Protein AF-A0A7X9R230-F1 (afdb_monomer_lite)

Sequence (103 aa):
MTLNTENTILYQCERSGVTFVGTPSSPGRASTGGPGAGYGRVAAVPLIQISQTPGLTPEQKRAVIAAVTSAYAEAAGKNPDKVWVTITEVPGENWGVGGVPLS

Foldseek 3Di:
DDDDPVVVVVVVVVVVPDDPDDDDDDPDDPPPPDCPDCPVPPPPQAEAEAEDADDDDPVRVVVVLVVVLVVCCVVVVHDSVSYHYDYHHDHQQRDDDPRDGND

Radius of gyration: 27.55 Å; chains: 1; bounding box: 52×45×66 Å

Structure (mmCIF, N/CA/C/O backbone):
data_AF-A0A7X9R230-F1
#
_entry.id   AF-A0A7X9R230-F1
#
loop_
_atom_site.group_PDB
_atom_site.id
_atom_site.type_symbol
_atom_site.label_atom_id
_atom_site.label_alt_id
_atom_site.label_comp_id
_atom_site.label_asym_id
_atom_site.label_entity_id
_atom_site.label_seq_id
_atom_site.pdbx_PDB_ins_code
_atom_site.Cartn_x
_atom_site.Cartn_y
_atom_site.Cartn_z
_atom_site.occupancy
_atom_site.B_iso_or_equiv
_atom_site.auth_seq_id
_atom_site.auth_comp_id
_atom_site.auth_asym_id
_atom_site.auth_atom_id
_atom_site.pdbx_PDB_model_num
ATOM 1 N N . MET A 1 1 ? 1.653 -4.411 -43.166 1.00 38.25 1 MET A N 1
ATOM 2 C CA . MET A 1 1 ? 3.051 -3.997 -43.402 1.00 38.25 1 MET A CA 1
ATOM 3 C C . MET A 1 1 ? 3.117 -2.507 -43.119 1.00 38.25 1 MET A C 1
ATOM 5 O O . MET A 1 1 ? 2.765 -1.710 -43.977 1.00 38.25 1 MET A O 1
ATOM 9 N N . THR A 1 2 ? 3.385 -2.138 -41.869 1.00 37.31 2 THR A N 1
ATOM 10 C CA . THR A 1 2 ? 3.317 -0.742 -41.415 1.00 37.31 2 THR A CA 1
ATOM 11 C C . THR A 1 2 ? 4.675 -0.101 -41.671 1.00 37.31 2 THR A C 1
ATOM 13 O O . THR A 1 2 ? 5.674 -0.538 -41.109 1.00 37.31 2 THR A O 1
ATOM 16 N N . LEU A 1 3 ? 4.731 0.864 -42.588 1.00 41.53 3 LEU A N 1
ATOM 17 C CA . LEU A 1 3 ? 5.948 1.615 -42.887 1.00 41.53 3 LEU A CA 1
ATOM 18 C C . LEU A 1 3 ? 6.133 2.681 -41.800 1.00 41.53 3 LEU A C 1
ATOM 20 O O . LEU A 1 3 ? 5.288 3.560 -41.647 1.00 41.53 3 LEU A O 1
ATOM 24 N N . ASN A 1 4 ? 7.218 2.580 -41.032 1.00 43.28 4 ASN A N 1
ATOM 25 C CA . ASN A 1 4 ? 7.567 3.547 -39.993 1.00 43.28 4 ASN A CA 1
ATOM 26 C C . ASN A 1 4 ? 8.038 4.866 -40.628 1.00 43.28 4 ASN A C 1
ATOM 28 O O . ASN A 1 4 ? 8.846 4.863 -41.558 1.00 43.28 4 ASN A O 1
ATOM 32 N N . THR A 1 5 ? 7.562 5.992 -40.096 1.00 53.94 5 THR A N 1
ATOM 33 C CA . THR A 1 5 ? 7.778 7.364 -40.595 1.00 53.94 5 THR A CA 1
ATOM 34 C C . THR A 1 5 ? 9.256 7.754 -40.718 1.00 53.94 5 THR A C 1
ATOM 36 O O . THR A 1 5 ? 9.613 8.558 -41.576 1.00 53.94 5 THR A O 1
ATOM 39 N N . GLU A 1 6 ? 10.128 7.150 -39.908 1.00 52.03 6 GLU A N 1
ATOM 40 C CA . GLU A 1 6 ? 11.580 7.376 -39.930 1.00 52.03 6 GLU A CA 1
ATOM 41 C C . GLU A 1 6 ? 12.221 6.920 -41.246 1.00 52.03 6 GLU A C 1
ATOM 43 O O . GLU A 1 6 ? 13.134 7.568 -41.757 1.00 52.03 6 GLU A O 1
ATOM 48 N N . ASN A 1 7 ? 11.685 5.859 -41.857 1.00 49.44 7 ASN A N 1
ATOM 49 C CA . ASN A 1 7 ? 12.213 5.326 -43.109 1.00 49.44 7 ASN A CA 1
ATOM 50 C C . ASN A 1 7 ? 11.797 6.178 -44.326 1.00 49.44 7 ASN A C 1
ATOM 52 O O . ASN A 1 7 ? 12.451 6.149 -45.366 1.00 49.44 7 ASN A O 1
ATOM 56 N N . THR A 1 8 ? 10.734 6.983 -44.194 1.00 50.28 8 THR A N 1
ATOM 57 C CA . THR A 1 8 ? 10.256 7.897 -45.246 1.00 50.28 8 THR A CA 1
ATOM 58 C C . THR A 1 8 ? 11.140 9.141 -45.376 1.00 50.28 8 THR A C 1
ATOM 60 O O . THR A 1 8 ? 11.355 9.620 -46.489 1.00 50.28 8 THR A O 1
ATOM 63 N N . ILE A 1 9 ? 11.681 9.662 -44.267 1.00 54.00 9 ILE A N 1
ATOM 64 C CA . ILE A 1 9 ? 12.504 10.886 -44.273 1.00 54.00 9 ILE A CA 1
ATOM 65 C C . ILE A 1 9 ? 13.857 10.632 -44.948 1.00 54.00 9 ILE A C 1
ATOM 67 O O . ILE A 1 9 ? 14.303 11.438 -45.764 1.00 54.00 9 ILE A O 1
ATOM 71 N N . LEU A 1 10 ? 14.481 9.486 -44.667 1.00 52.62 10 LEU A N 1
ATOM 72 C CA . LEU A 1 10 ? 15.761 9.119 -45.275 1.00 52.62 10 LEU A CA 1
ATOM 73 C C . LEU A 1 10 ? 15.625 8.896 -46.793 1.00 52.62 10 LEU A C 1
ATOM 75 O O . LEU A 1 10 ? 16.439 9.404 -47.562 1.00 52.62 10 LEU A O 1
ATOM 79 N N . TYR A 1 11 ? 14.533 8.263 -47.241 1.00 47.25 11 TYR A N 1
ATOM 80 C CA . TYR A 1 11 ? 14.269 8.029 -48.669 1.00 47.25 11 TYR A CA 1
ATOM 81 C C . TYR A 1 11 ? 14.014 9.312 -49.479 1.00 47.25 11 TYR A C 1
ATOM 83 O O . TYR A 1 11 ? 14.341 9.376 -50.666 1.00 47.25 11 TYR A O 1
ATOM 91 N N . GLN A 1 12 ? 13.415 10.336 -48.863 1.00 49.69 12 GLN A N 1
ATOM 92 C CA . GLN A 1 12 ? 13.180 11.638 -49.504 1.00 49.69 12 GLN A CA 1
ATOM 93 C C . GLN A 1 12 ? 14.492 12.419 -49.709 1.00 49.69 12 GLN A C 1
ATOM 95 O O . GLN A 1 12 ? 14.646 13.110 -50.720 1.00 49.69 12 GLN A O 1
ATOM 100 N N . CYS A 1 13 ? 15.452 12.272 -48.790 1.00 47.28 13 CYS A N 1
ATOM 101 C CA . CYS A 1 13 ? 16.748 12.948 -48.856 1.00 47.28 13 CYS A CA 1
ATOM 102 C C . CYS A 1 13 ? 17.596 12.446 -50.041 1.00 47.28 13 CYS A C 1
ATOM 104 O O . CYS A 1 13 ? 18.077 13.246 -50.844 1.00 47.28 13 CYS A O 1
ATOM 106 N N . GLU A 1 14 ? 17.698 11.125 -50.223 1.00 51.38 14 GLU A N 1
ATOM 107 C CA . GLU A 1 14 ? 18.530 10.527 -51.281 1.00 51.38 14 GLU A CA 1
ATOM 108 C C . GLU A 1 14 ? 17.965 10.734 -52.694 1.00 51.38 14 GLU A C 1
ATOM 110 O O . GLU A 1 14 ? 18.723 10.937 -53.642 1.00 51.38 14 GLU A O 1
ATOM 115 N N . ARG A 1 15 ? 16.634 10.748 -52.859 1.00 50.47 15 ARG A N 1
ATOM 116 C CA . ARG A 1 15 ? 16.001 10.961 -54.176 1.00 50.47 15 ARG A CA 1
ATOM 117 C C . ARG A 1 15 ? 16.096 12.392 -54.697 1.00 50.47 15 ARG A C 1
ATOM 119 O O . ARG A 1 15 ? 15.901 12.601 -55.891 1.00 50.47 15 ARG A O 1
ATOM 126 N N . SER A 1 16 ? 16.391 13.360 -53.833 1.00 50.06 16 SER A N 1
ATOM 127 C CA . SER A 1 16 ? 16.420 14.776 -54.211 1.00 50.06 16 SER A CA 1
ATOM 128 C C . SER A 1 16 ? 17.798 15.248 -54.694 1.00 50.06 16 SER A C 1
ATOM 130 O O . SER A 1 16 ? 17.908 16.364 -55.189 1.00 50.06 16 SER A O 1
ATOM 132 N N . GLY A 1 17 ? 18.854 14.429 -54.568 1.00 47.59 17 GLY A N 1
ATOM 133 C CA . GLY A 1 17 ? 20.206 14.785 -55.026 1.00 47.59 17 GLY A CA 1
ATOM 134 C C . GLY A 1 17 ? 20.805 16.028 -54.348 1.00 47.59 17 GLY A C 1
ATOM 135 O O . GLY A 1 17 ? 21.704 16.654 -54.903 1.00 47.59 17 GLY A O 1
ATOM 136 N N . VAL A 1 18 ? 20.302 16.415 -53.171 1.00 45.41 18 VAL A N 1
ATOM 137 C CA . VAL A 1 18 ? 20.712 17.642 -52.476 1.00 45.41 18 VAL A CA 1
ATOM 138 C C . VAL A 1 18 ? 21.872 17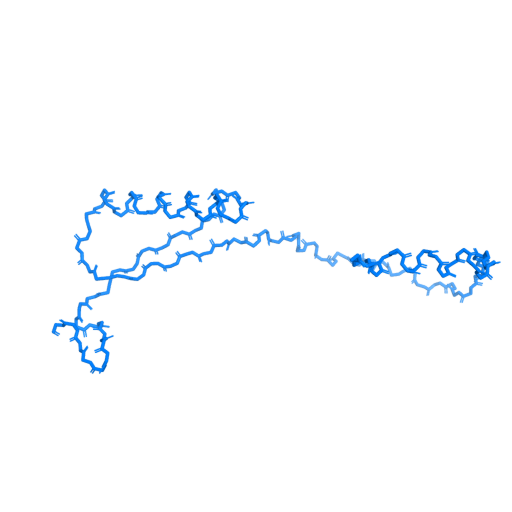.344 -51.531 1.00 45.41 18 VAL A C 1
ATOM 140 O O . VAL A 1 18 ? 21.687 16.824 -50.433 1.00 45.41 18 VAL A O 1
ATOM 143 N N . THR A 1 19 ? 23.082 17.718 -51.935 1.00 41.44 19 THR A N 1
ATOM 144 C CA . THR A 1 19 ? 24.243 17.790 -51.043 1.00 41.44 19 THR A CA 1
ATOM 145 C C . THR A 1 19 ? 24.141 19.067 -50.209 1.00 41.44 19 THR A C 1
ATOM 147 O O . THR A 1 19 ? 24.154 20.169 -50.760 1.00 41.44 19 THR A O 1
ATOM 150 N N . PHE A 1 20 ? 24.050 18.955 -48.881 1.00 40.19 20 PHE A N 1
ATOM 151 C CA . PHE A 1 20 ? 24.083 20.132 -48.009 1.00 40.19 20 PHE A CA 1
ATOM 152 C C . PHE A 1 20 ? 25.523 20.659 -47.902 1.00 40.19 20 PHE A C 1
ATOM 154 O O . PHE A 1 20 ? 26.311 20.204 -47.075 1.00 40.19 20 PHE A O 1
ATOM 161 N N . VAL A 1 21 ? 25.871 21.612 -48.768 1.00 42.06 21 VAL A N 1
ATOM 162 C CA . VAL A 1 21 ? 27.080 22.438 -48.664 1.00 42.06 21 VAL A CA 1
ATOM 163 C C . VAL A 1 21 ? 26.650 23.759 -48.028 1.00 42.06 21 VAL A C 1
ATOM 165 O O . VAL A 1 21 ? 25.907 24.526 -48.632 1.00 42.06 21 VAL A O 1
ATOM 168 N N . GLY A 1 22 ? 27.034 23.998 -46.774 1.00 36.81 22 GLY A N 1
ATOM 169 C CA . GLY A 1 22 ? 26.665 25.228 -46.072 1.00 36.81 22 GLY A CA 1
ATOM 170 C C . GLY A 1 22 ? 27.322 26.481 -46.666 1.00 36.81 22 GLY A C 1
ATOM 171 O O . GLY A 1 22 ? 28.393 26.400 -47.265 1.00 36.81 22 GLY A O 1
ATOM 172 N N . THR A 1 23 ? 26.740 27.652 -46.386 1.00 40.22 23 THR A N 1
ATOM 173 C CA . THR A 1 23 ? 27.493 28.918 -46.340 1.00 40.22 23 THR A CA 1
ATOM 174 C C . THR A 1 23 ? 27.167 29.743 -45.089 1.00 40.22 23 THR A C 1
ATOM 176 O O . THR A 1 23 ? 26.048 29.660 -44.579 1.00 40.22 23 THR A O 1
ATOM 179 N N . PRO A 1 24 ? 28.149 30.520 -44.581 1.00 52.00 24 PRO A N 1
ATOM 180 C CA . PRO A 1 24 ? 28.146 31.126 -43.256 1.00 52.00 24 PRO A CA 1
ATOM 181 C C . PRO A 1 24 ? 27.695 32.589 -43.303 1.00 52.00 24 PRO A C 1
ATOM 183 O O . PRO A 1 24 ? 28.293 33.404 -43.999 1.00 52.00 24 PRO A O 1
ATOM 186 N N . SER A 1 25 ? 26.701 32.966 -42.501 1.00 45.78 25 SER A N 1
ATOM 187 C CA . SER A 1 25 ? 26.447 34.386 -42.223 1.00 45.78 25 SER A CA 1
ATOM 188 C C . SER A 1 25 ? 25.594 34.575 -40.974 1.00 45.78 25 SER A C 1
ATOM 190 O O . SER A 1 25 ? 24.393 34.824 -41.046 1.00 45.78 25 SER A O 1
ATOM 192 N N . SER A 1 26 ? 26.243 34.473 -39.815 1.00 41.38 26 SER A N 1
ATOM 193 C CA . SER A 1 26 ? 26.015 35.373 -38.675 1.00 41.38 26 SER A CA 1
ATOM 194 C C . SER A 1 26 ? 27.170 35.221 -37.678 1.00 41.38 26 SER A C 1
ATOM 196 O O . SER A 1 26 ? 27.236 34.208 -36.979 1.00 41.38 26 SER A O 1
ATOM 198 N N . PRO A 1 27 ? 28.114 36.179 -37.608 1.00 50.56 27 PRO A N 1
ATOM 199 C CA . PRO A 1 27 ? 29.100 36.198 -36.545 1.00 50.56 27 PRO A CA 1
ATOM 200 C C . PRO A 1 27 ? 28.448 36.769 -35.282 1.00 50.56 27 PRO A C 1
ATOM 202 O O . PRO A 1 27 ? 27.823 37.824 -35.317 1.00 50.56 27 PRO A O 1
ATOM 205 N N . GLY A 1 28 ? 28.638 36.100 -34.148 1.00 43.59 28 GLY A N 1
ATOM 206 C CA . GLY A 1 28 ? 28.460 36.754 -32.853 1.00 43.59 28 GLY A CA 1
ATOM 207 C C . GLY A 1 28 ? 27.055 36.681 -32.262 1.00 43.59 28 GLY A C 1
ATOM 208 O O . GLY A 1 28 ? 26.423 37.697 -32.013 1.00 43.59 28 GLY A O 1
ATOM 209 N N . ARG A 1 29 ? 26.632 35.475 -31.890 1.00 42.75 29 ARG A N 1
ATOM 210 C CA . ARG A 1 29 ? 26.559 35.114 -30.467 1.00 42.75 29 ARG A CA 1
ATOM 211 C C . ARG A 1 29 ? 26.481 33.599 -30.399 1.00 42.75 29 ARG A C 1
ATOM 213 O O . ARG A 1 29 ? 25.411 33.019 -30.547 1.00 42.75 29 ARG A O 1
ATOM 220 N N . ALA A 1 30 ? 27.626 32.958 -30.165 1.00 45.59 30 ALA A N 1
ATOM 221 C CA . ALA A 1 30 ? 27.593 31.694 -29.451 1.00 45.59 30 ALA A CA 1
ATOM 222 C C . ALA A 1 30 ? 26.759 31.985 -28.204 1.00 45.59 30 ALA A C 1
ATOM 224 O O . ALA A 1 30 ? 27.142 32.835 -27.393 1.00 45.59 30 ALA A O 1
ATOM 225 N N . SER A 1 31 ? 25.571 31.389 -28.108 1.00 45.41 31 SER A N 1
ATOM 226 C CA . SER A 1 31 ? 24.933 31.267 -26.818 1.00 45.41 31 SER A CA 1
ATOM 227 C C . SER A 1 31 ? 25.957 30.510 -25.990 1.00 45.41 31 SER A C 1
ATOM 229 O O . SER A 1 31 ? 26.155 29.306 -26.131 1.00 45.41 31 SER A O 1
ATOM 231 N N . THR A 1 32 ? 26.698 31.245 -25.167 1.00 49.81 32 THR A N 1
ATOM 232 C CA . THR A 1 32 ? 27.194 30.684 -23.933 1.00 49.81 32 THR A CA 1
ATOM 233 C C . THR A 1 32 ? 25.940 30.134 -23.290 1.00 49.81 32 THR A C 1
ATOM 235 O O . THR A 1 32 ? 25.097 30.881 -22.790 1.00 49.81 32 THR A O 1
ATOM 238 N N . GLY A 1 33 ? 25.744 28.823 -23.446 1.00 46.78 33 GLY A N 1
ATOM 239 C CA . GLY A 1 33 ? 24.893 28.076 -22.559 1.00 46.78 33 GLY A CA 1
ATOM 240 C C . GLY A 1 33 ? 25.339 28.526 -21.186 1.00 46.78 33 GLY A C 1
ATOM 241 O O . GLY A 1 33 ? 26.459 28.239 -20.763 1.00 46.78 33 GLY A O 1
ATOM 242 N N . GLY A 1 34 ? 24.507 29.343 -20.542 1.00 44.09 34 GLY A N 1
ATOM 243 C CA . GLY A 1 34 ? 24.665 29.577 -19.126 1.00 44.09 34 GLY A CA 1
ATOM 244 C C . GLY A 1 34 ? 24.657 28.213 -18.438 1.00 44.09 34 GLY A C 1
ATOM 245 O O . GLY A 1 34 ? 24.315 27.200 -19.060 1.00 44.09 34 GLY A O 1
ATOM 246 N N . PRO A 1 35 ? 24.979 28.148 -17.147 1.00 49.22 35 PRO A N 1
ATOM 247 C CA . PRO A 1 35 ? 24.648 26.989 -16.339 1.00 49.22 35 PRO A CA 1
ATOM 248 C C . PRO A 1 35 ? 23.113 26.908 -16.227 1.00 49.22 35 PRO A C 1
ATOM 250 O O . PRO A 1 35 ? 22.524 27.153 -15.182 1.00 49.22 35 PRO A O 1
ATOM 253 N N . GLY A 1 36 ? 22.441 26.631 -17.347 1.00 46.88 36 GLY A N 1
ATOM 254 C CA . GLY A 1 36 ? 21.070 26.194 -17.439 1.00 46.88 36 GLY A CA 1
ATOM 255 C C . GLY A 1 36 ? 21.103 24.810 -16.856 1.00 46.88 36 GLY A C 1
ATOM 256 O O . GLY A 1 36 ? 21.419 23.846 -17.549 1.00 46.88 36 GLY A O 1
ATOM 257 N N . ALA A 1 37 ? 20.940 24.806 -15.536 1.00 54.19 37 ALA A N 1
ATOM 258 C CA . ALA A 1 37 ? 20.835 23.675 -14.657 1.00 54.19 37 ALA A CA 1
ATOM 259 C C . ALA A 1 37 ? 20.467 22.426 -15.445 1.00 54.19 37 ALA A C 1
ATOM 261 O O . ALA A 1 37 ? 19.348 22.283 -15.945 1.00 54.19 37 ALA A O 1
ATOM 262 N N . GLY A 1 38 ? 21.427 21.509 -15.522 1.00 46.66 38 GLY A N 1
ATOM 263 C CA . GLY A 1 38 ? 21.086 20.112 -15.611 1.00 46.66 38 GLY A CA 1
ATOM 264 C C . GLY A 1 38 ? 20.208 19.800 -14.406 1.00 46.66 38 GLY A C 1
ATOM 265 O O . GLY A 1 38 ? 20.695 19.326 -13.386 1.00 46.66 38 GLY A O 1
ATOM 266 N N . TYR A 1 39 ? 18.901 20.020 -14.532 1.00 54.22 39 TYR A N 1
ATOM 267 C CA . TYR A 1 39 ? 17.926 19.158 -13.900 1.00 54.22 39 TYR A CA 1
ATOM 268 C C . TYR A 1 39 ? 18.112 17.818 -14.602 1.00 54.22 39 TYR A C 1
ATOM 270 O O . TYR A 1 39 ? 17.378 17.464 -15.524 1.00 54.22 39 TYR A O 1
ATOM 278 N N . GLY A 1 40 ? 19.213 17.137 -14.255 1.00 51.88 40 GLY A N 1
ATOM 279 C CA . GLY A 1 40 ? 19.506 15.793 -14.702 1.00 51.88 40 GLY A CA 1
ATOM 280 C C . GLY A 1 40 ? 18.234 15.027 -14.450 1.00 51.88 40 GLY A C 1
ATOM 281 O O . GLY A 1 40 ? 17.770 15.052 -13.313 1.00 51.88 40 GLY A O 1
ATOM 282 N N . ARG A 1 41 ? 17.625 14.518 -15.533 1.00 61.00 41 ARG A N 1
ATOM 283 C CA . ARG A 1 41 ? 16.297 13.895 -15.547 1.00 61.00 41 ARG A CA 1
ATOM 284 C C . ARG A 1 41 ? 16.073 13.229 -14.203 1.00 61.00 41 ARG A C 1
ATOM 286 O O . ARG A 1 41 ? 16.689 12.193 -13.952 1.00 61.00 41 ARG A O 1
ATOM 293 N N . VAL A 1 42 ? 15.291 13.867 -13.326 1.00 56.78 42 VAL A N 1
ATOM 294 C CA . VAL A 1 42 ? 14.952 13.256 -12.046 1.00 56.78 42 VAL A CA 1
ATOM 295 C C . VAL A 1 42 ? 14.222 12.007 -12.480 1.00 56.78 42 VAL A C 1
ATOM 297 O O . VAL A 1 42 ? 13.164 12.106 -13.103 1.00 56.78 42 VAL A O 1
ATOM 300 N N . ALA A 1 43 ? 14.875 10.853 -12.337 1.00 61.94 43 ALA A N 1
ATOM 301 C CA . ALA A 1 43 ? 14.290 9.596 -12.752 1.00 61.94 43 ALA A CA 1
ATOM 302 C C . ALA A 1 43 ? 12.941 9.541 -12.045 1.00 61.94 43 ALA A C 1
ATOM 304 O O . ALA A 1 43 ? 12.913 9.620 -10.819 1.00 61.94 43 ALA A O 1
ATOM 305 N N . ALA A 1 44 ? 11.850 9.558 -12.816 1.00 71.88 44 ALA A N 1
ATOM 306 C CA . ALA A 1 44 ? 10.514 9.669 -12.256 1.00 71.88 44 ALA A CA 1
ATOM 307 C C . ALA A 1 44 ? 10.352 8.557 -11.215 1.00 71.88 44 ALA A C 1
ATOM 309 O O . ALA A 1 44 ? 10.463 7.379 -11.558 1.00 71.88 44 ALA A O 1
ATOM 310 N N . VAL A 1 45 ? 10.197 8.951 -9.951 1.00 84.19 45 VAL A N 1
ATOM 311 C CA . VAL A 1 45 ? 10.065 8.041 -8.812 1.00 84.19 45 VAL A CA 1
ATOM 312 C C . VAL A 1 45 ? 8.588 7.659 -8.732 1.00 84.19 45 VAL A C 1
ATOM 314 O O . VAL A 1 45 ? 7.770 8.531 -8.431 1.00 84.19 45 VAL A O 1
ATOM 317 N N . PRO A 1 46 ? 8.201 6.417 -9.064 1.00 90.50 46 PRO A N 1
ATOM 318 C CA . PRO A 1 46 ? 6.813 5.994 -8.947 1.00 90.50 46 PRO A CA 1
ATOM 319 C C . PRO A 1 46 ? 6.383 5.948 -7.478 1.00 90.50 46 PRO A C 1
ATOM 321 O O . PRO A 1 46 ? 7.025 5.294 -6.654 1.00 90.50 46 PRO A O 1
ATOM 324 N N . LEU A 1 47 ? 5.274 6.626 -7.176 1.00 94.44 47 LEU A N 1
ATOM 325 C CA . LEU A 1 47 ? 4.595 6.583 -5.885 1.00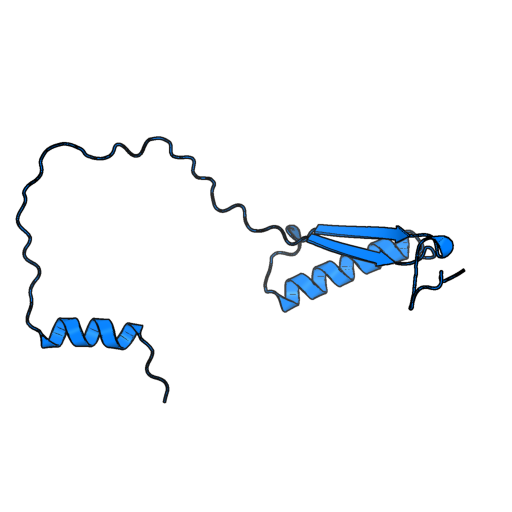 94.44 47 LEU A CA 1
ATOM 326 C C . LEU A 1 47 ? 3.325 5.738 -6.007 1.00 94.44 47 LEU A C 1
ATOM 328 O O . LEU A 1 47 ? 2.464 6.019 -6.839 1.00 94.44 47 LEU A O 1
ATOM 332 N N . ILE A 1 48 ? 3.199 4.735 -5.145 1.00 96.12 48 ILE A N 1
ATOM 333 C CA . ILE A 1 48 ? 2.023 3.879 -5.014 1.00 96.12 48 ILE A CA 1
ATOM 334 C C . ILE A 1 48 ? 1.393 4.159 -3.651 1.00 96.12 48 ILE A C 1
ATOM 336 O O . ILE A 1 48 ? 2.026 3.982 -2.609 1.00 96.12 48 ILE A O 1
ATOM 340 N N . GLN A 1 49 ? 0.135 4.590 -3.652 1.00 96.69 49 GLN A N 1
ATOM 341 C CA . GLN A 1 49 ? -0.609 4.871 -2.428 1.00 96.69 49 GLN A CA 1
ATOM 342 C C . GLN A 1 49 ? -1.711 3.836 -2.244 1.00 96.69 49 GLN A C 1
ATOM 344 O O . GLN A 1 49 ? -2.564 3.661 -3.110 1.00 96.69 49 GLN A O 1
ATOM 349 N N . ILE A 1 50 ? -1.692 3.159 -1.101 1.00 96.50 50 ILE A N 1
ATOM 350 C CA . ILE A 1 50 ? -2.680 2.156 -0.723 1.00 96.50 50 ILE A CA 1
ATOM 351 C C . ILE A 1 50 ? -3.501 2.748 0.413 1.00 96.50 50 ILE A C 1
ATOM 353 O O . ILE A 1 50 ? -2.992 2.927 1.518 1.00 96.50 50 ILE A O 1
ATOM 357 N N . SER A 1 51 ? -4.763 3.056 0.138 1.00 95.50 51 SER A N 1
ATOM 358 C CA . SER A 1 51 ? -5.734 3.417 1.172 1.00 95.50 51 SER A CA 1
ATOM 359 C C . SER A 1 51 ? -6.613 2.209 1.457 1.00 95.50 51 SER A C 1
ATOM 361 O O . SER A 1 51 ? -7.115 1.587 0.522 1.00 95.50 51 SER A O 1
ATOM 363 N N . GLN A 1 52 ? -6.774 1.858 2.728 1.00 94.06 52 GLN A N 1
ATOM 364 C CA . GLN A 1 52 ? -7.594 0.723 3.155 1.00 94.06 52 GLN A CA 1
ATOM 365 C C . GLN A 1 52 ? -8.172 0.957 4.549 1.00 94.06 52 GLN A C 1
ATOM 367 O O . GLN A 1 52 ? -7.737 1.859 5.265 1.00 94.06 52 GLN A O 1
ATOM 372 N N . THR A 1 53 ? -9.121 0.123 4.960 1.00 93.88 53 THR A N 1
ATOM 373 C CA . THR A 1 53 ? -9.601 0.104 6.344 1.00 93.88 53 THR A CA 1
ATOM 374 C C . THR A 1 53 ? -8.530 -0.450 7.295 1.00 93.88 53 THR A C 1
ATOM 376 O O . THR A 1 53 ? -7.702 -1.262 6.872 1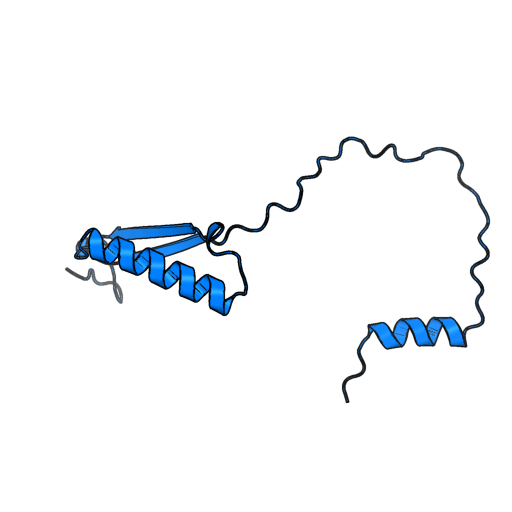.00 93.88 53 THR A O 1
ATOM 379 N N . PRO A 1 54 ? -8.532 -0.065 8.584 1.00 92.81 54 PRO A N 1
ATOM 380 C CA . PRO A 1 54 ? -7.618 -0.624 9.572 1.00 92.81 54 PRO A CA 1
ATOM 381 C C . PRO A 1 54 ? -7.827 -2.131 9.741 1.00 92.81 54 PRO A C 1
ATOM 383 O O . PRO A 1 54 ? -8.938 -2.634 9.571 1.00 92.81 54 PRO A O 1
ATOM 386 N N . GLY A 1 55 ? -6.771 -2.843 10.133 1.00 91.44 55 GLY A N 1
ATOM 387 C CA . GLY A 1 55 ? -6.872 -4.264 10.489 1.00 91.44 55 GLY A CA 1
ATOM 388 C C . GLY A 1 55 ? -5.643 -5.104 10.158 1.00 91.44 55 GLY A C 1
ATOM 389 O O . GLY A 1 55 ? -5.565 -6.250 10.592 1.00 91.44 55 GLY A O 1
ATOM 390 N N . LEU A 1 56 ? -4.668 -4.553 9.429 1.00 93.31 56 LEU A N 1
ATOM 391 C CA . LEU A 1 56 ? -3.430 -5.267 9.132 1.00 93.31 56 LEU A CA 1
ATOM 392 C C . LEU A 1 56 ? -2.422 -5.163 10.277 1.00 93.31 56 LEU A C 1
ATOM 394 O O . LEU A 1 56 ? -2.164 -4.080 10.814 1.00 93.31 56 LEU A O 1
ATOM 398 N N . THR A 1 57 ? -1.763 -6.279 10.585 1.00 96.88 57 THR A N 1
ATOM 399 C CA . THR A 1 57 ? -0.616 -6.277 11.499 1.00 96.88 57 THR A CA 1
ATOM 400 C C . THR A 1 57 ? 0.601 -5.592 10.862 1.00 96.88 57 THR A C 1
ATOM 402 O O . THR A 1 57 ? 0.683 -5.458 9.632 1.00 96.88 57 THR A O 1
ATOM 405 N N . PRO A 1 58 ? 1.600 -5.174 11.661 1.00 95.75 58 PRO A N 1
ATOM 406 C CA . PRO A 1 58 ? 2.850 -4.637 11.129 1.00 95.75 58 PRO A CA 1
ATOM 407 C C . PRO A 1 58 ? 3.555 -5.587 10.145 1.00 95.75 58 PRO A C 1
ATOM 409 O O . PRO A 1 58 ? 4.095 -5.128 9.139 1.00 95.75 58 PRO A O 1
ATOM 412 N N . GLU A 1 59 ? 3.536 -6.902 10.392 1.00 96.56 59 GLU A N 1
ATOM 413 C CA . GLU A 1 59 ? 4.095 -7.923 9.490 1.00 96.56 59 GLU A CA 1
ATOM 414 C C . GLU A 1 59 ? 3.377 -7.924 8.142 1.00 96.56 59 GLU A C 1
ATOM 416 O O . GLU A 1 59 ? 4.024 -7.928 7.095 1.00 96.56 59 GLU A O 1
ATOM 421 N N . GLN A 1 60 ? 2.044 -7.873 8.162 1.00 97.31 60 GLN A N 1
ATOM 422 C CA . GLN A 1 60 ? 1.234 -7.870 6.948 1.00 97.31 60 GLN A CA 1
ATOM 423 C C . GLN A 1 60 ? 1.463 -6.600 6.129 1.00 97.31 60 GLN A C 1
ATOM 425 O O . GLN A 1 60 ? 1.624 -6.681 4.915 1.00 97.31 60 GLN A O 1
ATOM 430 N N . LYS A 1 61 ? 1.574 -5.433 6.775 1.00 96.25 61 LYS A N 1
ATOM 431 C CA . LYS A 1 61 ? 1.917 -4.174 6.091 1.00 96.25 61 LYS A CA 1
ATOM 432 C C . LYS A 1 61 ? 3.266 -4.268 5.377 1.00 96.25 61 LYS A C 1
ATOM 434 O O . LYS A 1 61 ? 3.372 -3.865 4.221 1.00 96.25 61 LYS A O 1
ATOM 439 N N . ARG A 1 62 ? 4.282 -4.848 6.032 1.00 97.12 62 ARG A N 1
ATOM 440 C CA . ARG A 1 62 ? 5.601 -5.085 5.415 1.00 97.12 62 ARG A CA 1
ATOM 441 C C . ARG A 1 62 ? 5.501 -6.022 4.211 1.00 97.12 62 ARG A C 1
ATOM 443 O O . ARG A 1 62 ? 6.081 -5.725 3.170 1.00 97.12 62 ARG A O 1
ATOM 450 N N . ALA A 1 63 ? 4.741 -7.109 4.336 1.00 97.44 63 ALA A N 1
ATOM 451 C CA . ALA A 1 63 ? 4.525 -8.055 3.243 1.00 97.44 63 ALA A CA 1
ATOM 452 C C . ALA A 1 63 ? 3.815 -7.405 2.042 1.00 97.44 63 ALA A C 1
ATOM 454 O O . ALA A 1 63 ? 4.238 -7.602 0.906 1.00 97.44 63 ALA A O 1
ATOM 455 N N . VAL A 1 64 ? 2.792 -6.578 2.287 1.00 96.62 64 VAL A N 1
ATOM 456 C CA . VAL A 1 64 ? 2.076 -5.829 1.240 1.00 96.62 64 VAL A CA 1
ATOM 457 C C . VAL A 1 64 ? 3.015 -4.870 0.510 1.00 96.62 64 VAL A C 1
ATOM 459 O O . VAL A 1 64 ? 3.044 -4.872 -0.718 1.00 96.62 64 VAL A O 1
ATOM 462 N N . ILE A 1 65 ? 3.817 -4.086 1.239 1.00 96.69 65 ILE A N 1
ATOM 463 C CA . ILE A 1 65 ? 4.778 -3.147 0.636 1.00 96.69 65 ILE A CA 1
ATOM 464 C C . ILE A 1 65 ? 5.766 -3.884 -0.273 1.00 96.69 65 ILE A C 1
ATOM 466 O O . ILE A 1 65 ? 5.990 -3.452 -1.406 1.00 96.69 65 ILE A O 1
ATOM 470 N N . ALA A 1 66 ? 6.324 -5.003 0.197 1.00 97.00 66 ALA A N 1
ATOM 471 C CA . ALA A 1 66 ? 7.263 -5.803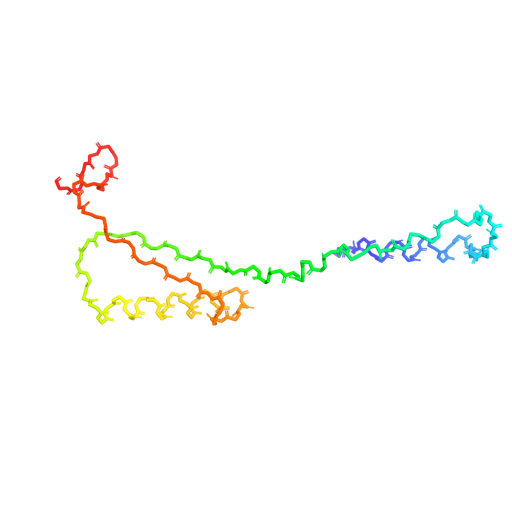 -0.583 1.00 97.00 66 ALA A CA 1
ATOM 472 C C . ALA A 1 66 ? 6.605 -6.361 -1.854 1.00 97.00 66 ALA A C 1
ATOM 474 O O . ALA A 1 66 ? 7.122 -6.162 -2.951 1.00 97.00 66 ALA A O 1
ATOM 475 N N . ALA A 1 67 ? 5.431 -6.985 -1.720 1.00 97.44 67 ALA A N 1
ATOM 476 C CA . ALA A 1 67 ? 4.727 -7.601 -2.841 1.00 97.44 67 ALA A CA 1
ATOM 477 C C . ALA A 1 67 ? 4.335 -6.581 -3.922 1.00 97.44 67 ALA A C 1
ATOM 479 O O . ALA A 1 67 ? 4.555 -6.818 -5.107 1.00 97.44 67 ALA A O 1
ATOM 480 N N . VAL A 1 68 ? 3.798 -5.425 -3.521 1.00 96.06 68 VAL A N 1
ATOM 481 C CA . VAL A 1 68 ? 3.395 -4.357 -4.448 1.00 96.06 68 VAL A CA 1
ATOM 482 C C . VAL A 1 68 ? 4.605 -3.748 -5.155 1.00 96.06 68 VAL A C 1
ATOM 484 O O . VAL A 1 68 ? 4.551 -3.496 -6.358 1.00 96.06 68 VAL A O 1
ATOM 487 N N . THR A 1 69 ? 5.710 -3.556 -4.430 1.00 96.31 69 THR A N 1
ATOM 488 C CA . THR A 1 69 ? 6.961 -3.043 -5.003 1.00 96.31 69 THR A CA 1
ATOM 489 C C . THR A 1 69 ? 7.505 -3.983 -6.076 1.00 96.31 69 THR A C 1
ATOM 491 O O . THR A 1 69 ? 7.788 -3.532 -7.187 1.00 96.31 69 THR A O 1
ATOM 494 N N . SER A 1 70 ? 7.600 -5.282 -5.775 1.00 96.31 70 SER A N 1
ATOM 495 C CA . SER A 1 70 ? 8.052 -6.299 -6.731 1.00 96.31 70 SER A CA 1
ATOM 496 C C . SER A 1 70 ? 7.134 -6.379 -7.948 1.00 96.31 70 SER A C 1
ATOM 498 O O . SER A 1 70 ? 7.612 -6.258 -9.073 1.00 96.31 70 SER A O 1
ATOM 500 N N . ALA A 1 71 ? 5.818 -6.479 -7.737 1.00 96.44 71 ALA A N 1
ATOM 501 C CA . ALA A 1 71 ? 4.848 -6.583 -8.826 1.00 96.44 71 ALA A CA 1
ATOM 502 C C . ALA A 1 71 ? 4.904 -5.373 -9.773 1.00 96.44 71 ALA A C 1
ATOM 504 O O . ALA A 1 71 ? 4.873 -5.526 -10.994 1.00 96.44 71 ALA A O 1
ATOM 505 N N . TYR A 1 72 ? 5.026 -4.161 -9.222 1.00 95.50 72 TYR A N 1
ATOM 506 C CA . TYR A 1 72 ? 5.155 -2.955 -10.033 1.00 95.50 72 TYR A CA 1
ATOM 507 C C . TYR A 1 72 ? 6.483 -2.917 -10.798 1.00 95.50 72 TYR A C 1
ATOM 509 O O . TYR A 1 72 ? 6.501 -2.597 -11.988 1.00 95.50 72 TYR A O 1
ATOM 517 N N . ALA A 1 73 ? 7.597 -3.234 -10.132 1.00 94.56 73 ALA A N 1
ATOM 518 C CA . ALA A 1 73 ? 8.919 -3.230 -10.750 1.00 94.56 73 ALA A CA 1
ATOM 519 C C . ALA A 1 73 ? 9.001 -4.217 -11.925 1.00 94.56 73 ALA A C 1
ATOM 521 O O . ALA A 1 73 ? 9.494 -3.847 -12.993 1.00 94.56 73 ALA A O 1
ATOM 522 N N . GLU A 1 74 ? 8.460 -5.424 -11.746 1.00 95.44 74 GLU A N 1
ATOM 523 C CA . GLU A 1 74 ? 8.382 -6.465 -12.773 1.00 95.44 74 GLU A CA 1
ATOM 524 C C . GLU A 1 74 ? 7.506 -6.034 -13.955 1.00 95.44 74 GLU A C 1
ATOM 526 O O . GLU A 1 74 ? 7.945 -6.101 -15.102 1.00 95.44 74 GLU A O 1
ATOM 531 N N . ALA A 1 75 ? 6.298 -5.527 -13.692 1.00 95.75 75 ALA A N 1
ATOM 532 C CA . ALA A 1 75 ? 5.365 -5.133 -14.746 1.00 95.75 75 ALA A CA 1
ATOM 533 C C . ALA A 1 75 ? 5.832 -3.899 -15.540 1.00 95.75 75 ALA A C 1
ATOM 535 O O . ALA A 1 75 ? 5.617 -3.816 -16.748 1.00 95.75 75 ALA A O 1
ATOM 536 N N . ALA A 1 76 ? 6.462 -2.927 -14.873 1.00 91.50 76 ALA A N 1
ATOM 537 C CA . ALA A 1 76 ? 6.874 -1.661 -15.481 1.00 91.50 76 ALA A CA 1
ATOM 538 C C . ALA A 1 76 ? 8.340 -1.640 -15.957 1.00 91.50 76 ALA A C 1
ATOM 540 O O . ALA A 1 76 ? 8.776 -0.637 -16.536 1.00 91.50 76 ALA A O 1
ATOM 541 N N . GLY A 1 77 ? 9.120 -2.692 -15.680 1.00 90.00 77 GLY A N 1
ATOM 542 C CA . GLY A 1 77 ? 10.555 -2.746 -15.976 1.00 90.00 77 GLY A CA 1
ATOM 543 C C . GLY A 1 77 ? 11.349 -1.634 -15.278 1.00 90.00 77 GLY A C 1
ATOM 544 O O . GLY A 1 77 ? 12.208 -0.995 -15.891 1.00 90.00 77 GLY A O 1
ATOM 545 N N . LYS A 1 78 ? 11.011 -1.326 -14.019 1.00 88.75 78 LYS A N 1
ATOM 546 C CA . LYS A 1 78 ? 11.626 -0.241 -13.231 1.00 88.75 78 LYS A CA 1
ATOM 547 C C . LYS A 1 78 ? 12.489 -0.793 -12.105 1.00 88.75 78 LYS A C 1
ATOM 549 O O . LYS A 1 78 ? 12.286 -1.908 -11.645 1.00 88.75 78 LYS A O 1
ATOM 554 N N . ASN A 1 79 ? 13.442 0.016 -11.640 1.00 88.75 79 ASN A N 1
ATOM 555 C CA . ASN A 1 79 ? 14.232 -0.335 -10.464 1.00 88.75 79 ASN A CA 1
ATOM 556 C C . ASN A 1 79 ? 13.325 -0.318 -9.208 1.00 88.75 79 ASN A C 1
ATOM 558 O O . ASN A 1 79 ? 12.782 0.752 -8.905 1.00 88.75 79 ASN A O 1
ATOM 562 N N . PRO A 1 80 ? 13.182 -1.440 -8.474 1.00 91.19 80 PRO A N 1
ATOM 563 C CA . PRO A 1 80 ? 12.380 -1.508 -7.251 1.00 91.19 80 PRO A CA 1
ATOM 564 C C . PRO A 1 80 ? 12.856 -0.541 -6.156 1.00 91.19 80 PRO A C 1
ATOM 566 O O . PRO A 1 80 ? 12.024 0.017 -5.448 1.00 91.19 80 PRO A O 1
ATOM 569 N N . ASP A 1 81 ? 14.154 -0.226 -6.078 1.00 90.44 81 ASP A N 1
ATOM 570 C CA . ASP A 1 81 ? 14.717 0.719 -5.093 1.00 90.44 81 ASP A CA 1
ATOM 571 C C . ASP A 1 81 ? 14.234 2.165 -5.300 1.00 90.44 81 ASP A C 1
ATOM 573 O O . ASP A 1 81 ? 14.491 3.059 -4.489 1.00 90.44 81 ASP A O 1
ATOM 577 N N . LYS A 1 82 ? 13.590 2.430 -6.441 1.00 90.81 82 LYS A N 1
ATOM 578 C CA . LYS A 1 82 ? 13.011 3.727 -6.793 1.00 90.81 82 LYS A CA 1
ATOM 579 C C . LYS A 1 82 ? 11.488 3.731 -6.686 1.00 90.81 82 LYS A C 1
ATOM 581 O O . LYS A 1 82 ? 10.886 4.731 -7.051 1.00 90.81 82 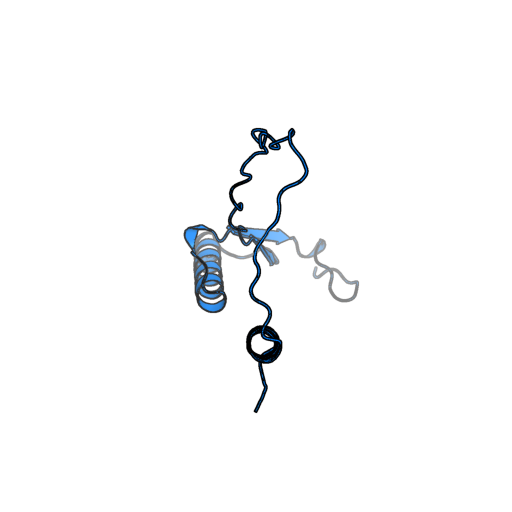LYS A O 1
ATOM 586 N N . VAL A 1 83 ? 10.866 2.658 -6.201 1.00 92.88 83 VAL A N 1
ATOM 587 C CA . VAL A 1 83 ? 9.416 2.577 -5.995 1.00 92.88 83 VAL A CA 1
ATOM 588 C C . VAL A 1 83 ? 9.090 2.947 -4.560 1.00 92.88 83 VAL A C 1
ATOM 590 O O . VAL A 1 83 ? 9.652 2.397 -3.617 1.00 92.88 83 VAL A O 1
ATOM 593 N N . TRP A 1 84 ? 8.199 3.916 -4.389 1.00 94.38 84 TRP A N 1
ATOM 594 C CA . TRP A 1 84 ? 7.764 4.376 -3.076 1.00 94.38 84 TRP A CA 1
ATOM 595 C C . TRP A 1 84 ? 6.348 3.882 -2.824 1.00 94.38 84 TRP A C 1
ATOM 597 O O . TRP A 1 84 ? 5.469 4.074 -3.661 1.00 94.38 84 TRP A O 1
ATOM 607 N N . VAL A 1 85 ? 6.119 3.260 -1.668 1.00 96.56 85 VAL A N 1
ATOM 608 C CA . VAL A 1 85 ? 4.807 2.729 -1.285 1.00 96.56 85 VAL A CA 1
ATOM 609 C C . VAL A 1 85 ? 4.394 3.317 0.055 1.00 96.56 85 VAL A C 1
ATOM 611 O O . VAL A 1 85 ? 5.141 3.241 1.029 1.00 96.56 85 VAL A O 1
ATOM 614 N N . THR A 1 86 ? 3.188 3.873 0.118 1.00 96.50 86 THR A N 1
ATOM 615 C CA . THR A 1 86 ? 2.588 4.359 1.365 1.00 96.50 86 THR A CA 1
ATOM 616 C C . THR A 1 86 ? 1.295 3.612 1.646 1.00 96.50 86 THR A C 1
ATOM 618 O O . THR A 1 86 ? 0.465 3.473 0.748 1.00 96.50 86 THR A O 1
ATOM 621 N N . ILE A 1 87 ? 1.098 3.186 2.894 1.00 96.94 87 ILE A N 1
ATOM 622 C CA . ILE A 1 87 ? -0.165 2.610 3.361 1.00 96.94 87 ILE A CA 1
ATOM 623 C C . ILE A 1 87 ? -0.839 3.613 4.295 1.00 96.94 87 ILE A C 1
ATOM 625 O O . ILE A 1 87 ? -0.252 4.014 5.299 1.00 96.94 87 ILE A O 1
ATOM 629 N N . THR A 1 88 ? -2.076 3.978 3.976 1.00 96.50 88 THR A N 1
ATOM 630 C CA . THR A 1 88 ? -2.935 4.829 4.797 1.00 96.50 88 THR A CA 1
ATOM 631 C C . THR A 1 88 ? -4.134 4.017 5.262 1.00 96.50 88 THR A C 1
ATOM 633 O O . THR A 1 88 ? -4.898 3.492 4.453 1.00 96.50 88 THR A O 1
ATOM 636 N N . GLU A 1 89 ? -4.289 3.905 6.578 1.00 95.06 89 GLU A N 1
ATOM 637 C CA . GLU A 1 89 ? -5.449 3.264 7.190 1.00 95.06 89 GLU A CA 1
ATOM 638 C C . GLU A 1 89 ? -6.496 4.323 7.516 1.00 95.06 89 GLU A C 1
ATOM 640 O O . GLU A 1 89 ? -6.237 5.250 8.283 1.00 95.06 89 GLU A O 1
ATOM 645 N N . VAL A 1 90 ? -7.671 4.192 6.912 1.00 94.81 90 VAL A N 1
ATOM 646 C CA . VAL A 1 90 ? -8.776 5.142 7.043 1.00 94.81 90 VAL A CA 1
ATOM 647 C C . VAL A 1 90 ? -9.918 4.452 7.790 1.00 94.81 90 VAL A C 1
ATOM 649 O O . VAL A 1 90 ? -10.414 3.439 7.293 1.00 94.81 90 VAL A O 1
ATOM 652 N N . PRO A 1 91 ? -10.340 4.956 8.966 1.00 93.81 91 PRO A N 1
ATOM 653 C CA . PRO A 1 91 ? -11.455 4.387 9.725 1.00 93.81 91 PRO A CA 1
ATOM 654 C C . PRO A 1 91 ? -12.723 4.209 8.878 1.00 93.81 91 PRO A C 1
ATOM 656 O O . PRO A 1 91 ? -12.990 5.021 7.994 1.00 93.81 91 PRO A O 1
ATOM 659 N N . GLY A 1 92 ? -13.520 3.175 9.170 1.00 92.06 92 GLY A N 1
ATOM 660 C CA . GLY A 1 92 ? -14.732 2.839 8.402 1.00 92.06 92 GLY A CA 1
ATOM 661 C C . GLY A 1 92 ? -15.770 3.966 8.348 1.00 92.06 92 GLY A C 1
ATOM 662 O O . GLY A 1 92 ? -16.368 4.193 7.300 1.00 92.06 92 GLY A O 1
ATOM 663 N N . GLU A 1 93 ? -15.891 4.741 9.428 1.00 92.62 93 GLU A N 1
ATOM 664 C CA . GLU A 1 93 ? -16.745 5.938 9.520 1.00 92.62 93 GLU A CA 1
ATOM 665 C C . GLU A 1 93 ? -16.375 7.012 8.484 1.00 92.62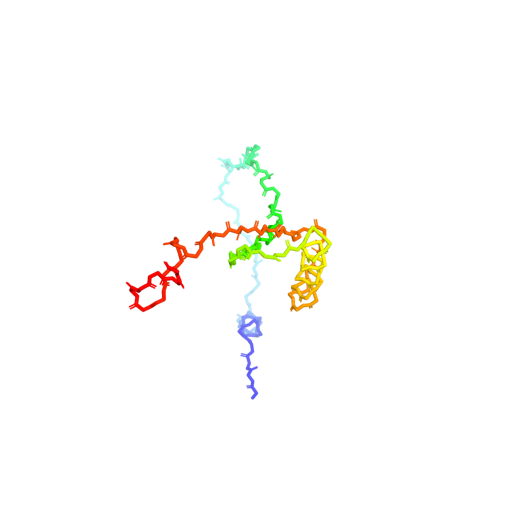 93 GLU A C 1
ATOM 667 O O . GLU A 1 93 ? -17.228 7.760 8.012 1.00 92.62 93 GLU A O 1
ATOM 672 N N . ASN A 1 94 ? -15.102 7.048 8.083 1.00 91.81 94 ASN A N 1
ATOM 673 C CA . ASN A 1 94 ? -14.559 7.985 7.106 1.00 91.81 94 ASN A CA 1
ATOM 674 C C . ASN A 1 94 ? -14.474 7.366 5.701 1.00 91.81 94 ASN A C 1
ATOM 676 O O . ASN A 1 94 ? -13.977 8.007 4.773 1.00 91.81 94 ASN A O 1
ATOM 680 N N . TRP A 1 95 ? -14.949 6.127 5.527 1.00 93.00 95 TRP A N 1
ATOM 681 C CA . TRP A 1 95 ? -14.931 5.406 4.261 1.00 93.00 95 TRP A CA 1
ATOM 682 C C . TRP A 1 95 ? -16.347 5.211 3.722 1.00 93.00 95 TRP A C 1
ATOM 684 O O . TRP A 1 95 ? -17.103 4.368 4.198 1.00 93.00 95 TRP A O 1
ATOM 694 N N . GLY A 1 96 ? -16.706 5.978 2.693 1.00 89.81 96 GLY A N 1
ATOM 695 C CA . GLY A 1 96 ? -18.027 5.917 2.071 1.00 89.81 96 GLY A CA 1
ATOM 696 C C . GLY A 1 96 ? -18.079 5.005 0.845 1.00 89.81 96 GLY A C 1
ATOM 697 O O . GLY A 1 96 ? -17.224 5.090 -0.036 1.00 89.81 96 GLY A O 1
ATOM 698 N N . VAL A 1 97 ? -19.133 4.195 0.736 1.00 91.88 97 VAL A N 1
ATOM 699 C CA . VAL A 1 97 ? -19.484 3.456 -0.485 1.00 91.88 97 VAL A CA 1
ATOM 700 C C . VAL A 1 97 ? -20.930 3.782 -0.844 1.00 91.88 97 VAL A C 1
ATOM 702 O O . VAL A 1 97 ? -21.832 3.627 -0.029 1.00 91.88 97 VAL A O 1
ATOM 705 N N . GLY A 1 98 ? -21.167 4.292 -2.056 1.00 91.12 98 GLY A N 1
ATOM 706 C CA . GLY A 1 98 ? -22.522 4.653 -2.499 1.00 91.12 98 GLY A CA 1
ATOM 707 C C . GLY A 1 98 ? -23.195 5.756 -1.667 1.00 91.12 98 GLY A C 1
ATOM 708 O O . GLY A 1 98 ? -24.418 5.831 -1.636 1.00 91.12 98 GLY A O 1
ATOM 709 N N . GLY A 1 99 ? -22.411 6.597 -0.983 1.00 92.25 99 GLY A N 1
ATOM 710 C CA . GLY A 1 99 ? -22.918 7.670 -0.121 1.00 92.25 99 GLY A CA 1
ATOM 711 C C . GLY A 1 99 ? -23.200 7.261 1.328 1.00 92.25 99 GLY A C 1
ATOM 712 O O . GLY A 1 99 ? -23.656 8.099 2.099 1.00 92.25 99 GLY A O 1
ATOM 713 N N . VAL A 1 100 ? -22.907 6.015 1.714 1.00 90.38 100 VAL A N 1
ATOM 714 C CA . VAL A 1 100 ? -23.079 5.517 3.087 1.00 90.38 100 VAL A CA 1
ATOM 715 C C . VAL A 1 100 ? -21.708 5.161 3.674 1.00 90.38 100 VAL A C 1
ATOM 717 O O . VAL A 1 100 ? -20.927 4.498 2.982 1.00 90.38 100 VAL A O 1
ATOM 720 N N . PRO A 1 101 ? -21.380 5.598 4.906 1.00 88.75 101 PRO A N 1
ATOM 721 C CA . PRO A 1 101 ? -20.199 5.121 5.619 1.00 88.75 101 PRO A CA 1
ATOM 722 C C . PRO A 1 101 ? -20.215 3.598 5.777 1.00 88.75 101 PRO A C 1
ATOM 724 O O . PRO A 1 101 ? -21.273 2.987 5.905 1.00 88.75 101 PRO A O 1
ATOM 727 N N . LEU A 1 102 ? -19.040 2.975 5.776 1.00 90.12 102 LEU A N 1
ATOM 728 C CA . LEU A 1 102 ? -18.913 1.527 5.965 1.00 90.12 102 LEU A CA 1
ATOM 729 C C . LEU A 1 102 ? -19.311 1.062 7.375 1.00 90.12 102 LEU A C 1
ATOM 731 O O . LEU A 1 102 ? -19.591 -0.125 7.549 1.00 90.12 102 LEU A O 1
ATOM 735 N N . SER A 1 103 ? -19.319 1.966 8.360 1.00 78.12 103 SER A N 1
ATOM 736 C CA . SER A 1 103 ? -19.697 1.713 9.758 1.00 78.12 103 SER A CA 1
ATOM 737 C C . SER A 1 103 ? -20.608 2.795 10.306 1.00 78.12 103 SER A C 1
ATOM 739 O O . SER A 1 103 ? -20.283 3.975 10.036 1.00 78.12 103 SER A O 1
#

pLDDT: mean 74.24, std 22.99, range [36.81, 97.44]

Secondary structure (DSSP, 8-state):
----HHHHHHHHHHHTT----------S------------------EEEEEE-S---HHHHHHHHHHHHHHHHHHHT--GGG-EEEEEE--GGG-EETTEE--